Protein AF-B7Q7Z4-F1 (afdb_monomer)

Foldseek 3Di:
DPPQFPDWDWDAALVRDIDIDRPVCVVVRVVVSCVCVVCVVCPVPVPVVVVVVVVVVVVVVVVVVVVVVVLVVVQVPDPDDDPVSVDDPDDDPDPD

InterPro domains:
  IPR025066 Coiled-coil domain-containing protein 174-like [PTHR15885] (9-85)
  IPR057464 CCDC174, alpha/beta GRSR domain [PF25449] (9-36)

pLDDT: mean 79.86, std 15.35, range [42.56, 94.94]

Organism: Ixodes scapularis (NCBI:txid6945)

Sequence (96 aa):
MLYCSSVRIDYTDALGRSRRCMRKDLPILIKNDRELTGKAGIVETDKPERTAQFLSHERMREELRQKWEEQEAENAFKESIHYGDVRFQGLPVFAF

Radius of gyration: 26.27 Å; Cα contacts (8 Å, |Δi|>4): 43; chains: 1; bounding box: 45×38×78 Å

Nearest PDB structures (foldseek):
  4w9f-assembly3_H  TM=4.489E-01  e=2.041E+00  Homo sapiens
  4rh7-assembly1_A  TM=4.920E-01  e=4.253E+00  synthetic construct

Secondary structure (DSSP, 8-state):
----SS-EEEEE-TTS-EEEEETTTHHHHHHHHHHHHHHTT--TT--HHHHHHHHHHHHHHHHHHHHHHHHHHHHHH-SS--GGGSS-----S---

Mean predicted aligned error: 13.53 Å

Structure (mmCIF, N/CA/C/O backbone):
data_AF-B7Q7Z4-F1
#
_entry.id   AF-B7Q7Z4-F1
#
loop_
_atom_site.group_PDB
_atom_site.id
_atom_site.type_symbol
_atom_site.label_atom_id
_atom_site.label_alt_id
_atom_site.label_comp_id
_atom_site.label_asym_id
_atom_site.label_entity_id
_atom_site.label_seq_id
_atom_site.pdbx_PDB_ins_code
_atom_site.Cartn_x
_atom_site.Cartn_y
_atom_site.Cartn_z
_atom_site.occupancy
_atom_site.B_iso_or_equiv
_atom_site.auth_seq_id
_atom_site.auth_comp_id
_atom_site.auth_asym_id
_atom_site.auth_atom_id
_atom_site.pdbx_PDB_model_num
ATOM 1 N N . MET A 1 1 ? 5.419 -10.984 -52.596 1.00 42.56 1 MET A N 1
ATOM 2 C CA . MET A 1 1 ? 6.024 -11.646 -51.416 1.00 42.56 1 MET A CA 1
ATOM 3 C C . MET A 1 1 ? 5.081 -11.523 -50.218 1.00 42.56 1 MET A C 1
ATOM 5 O O . MET A 1 1 ? 5.266 -10.641 -49.394 1.00 42.56 1 MET A O 1
ATOM 9 N N . LEU A 1 2 ? 4.040 -12.355 -50.132 1.00 51.00 2 LEU A N 1
ATOM 10 C CA . LEU A 1 2 ? 3.032 -12.284 -49.060 1.00 51.00 2 LEU A CA 1
ATOM 11 C C . LEU A 1 2 ? 2.945 -13.614 -48.304 1.00 51.00 2 LEU A C 1
ATOM 13 O O . LEU A 1 2 ? 1.918 -14.265 -48.337 1.00 51.00 2 LEU A O 1
ATOM 17 N N . TYR A 1 3 ? 4.024 -14.053 -47.659 1.00 54.41 3 TYR A N 1
ATOM 18 C CA . TYR A 1 3 ? 3.988 -15.237 -46.787 1.00 54.41 3 TYR A CA 1
ATOM 19 C C . TYR A 1 3 ? 5.043 -15.111 -45.682 1.00 54.41 3 TYR A C 1
ATOM 21 O O . TYR A 1 3 ? 6.056 -15.796 -45.700 1.00 54.41 3 TYR A O 1
ATOM 29 N N . CYS A 1 4 ? 4.854 -14.192 -44.729 1.00 54.53 4 CYS A N 1
ATOM 30 C CA . CYS A 1 4 ? 5.576 -14.254 -43.445 1.00 54.53 4 CYS A CA 1
ATOM 31 C C . CYS A 1 4 ? 4.910 -13.412 -42.338 1.00 54.53 4 CYS A C 1
ATOM 33 O O . CYS A 1 4 ? 5.583 -12.767 -41.541 1.00 54.53 4 CYS A O 1
ATOM 35 N N . SER A 1 5 ? 3.576 -13.357 -42.293 1.00 59.06 5 SER A N 1
ATOM 36 C CA . SER A 1 5 ? 2.842 -12.556 -41.290 1.00 59.06 5 SER A CA 1
ATOM 37 C C . SER A 1 5 ? 2.315 -13.389 -40.113 1.00 59.06 5 SER A C 1
ATOM 39 O O . SER A 1 5 ? 1.879 -12.820 -39.113 1.00 59.06 5 SER A O 1
ATOM 41 N N . SER A 1 6 ? 2.377 -14.721 -40.221 1.00 73.81 6 SER A N 1
ATOM 42 C CA . SER A 1 6 ? 1.698 -15.672 -39.323 1.00 73.81 6 SER A CA 1
ATOM 43 C C . SER A 1 6 ? 2.651 -16.578 -38.537 1.00 73.81 6 SER A C 1
ATOM 45 O O . SER A 1 6 ? 2.201 -17.453 -37.802 1.00 73.81 6 SER A O 1
ATOM 47 N N . VAL A 1 7 ? 3.967 -16.416 -38.709 1.00 84.81 7 VAL A N 1
ATOM 48 C CA . VAL A 1 7 ? 4.961 -17.267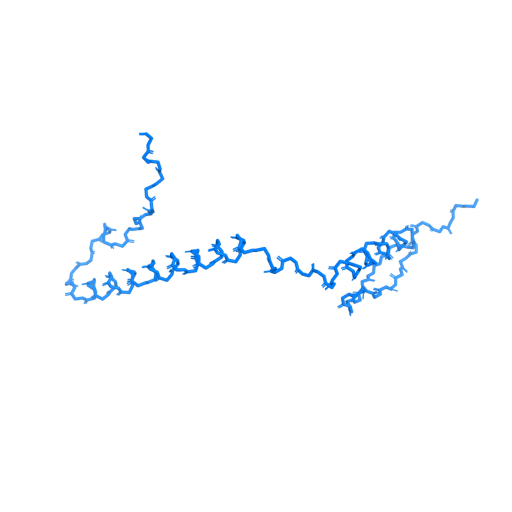 -38.041 1.00 84.81 7 VAL A CA 1
ATOM 49 C C . VAL A 1 7 ? 5.118 -16.815 -36.591 1.00 84.81 7 VAL A C 1
ATOM 51 O O . VAL A 1 7 ? 5.531 -15.680 -36.330 1.00 84.81 7 VAL A O 1
ATOM 54 N N . ARG A 1 8 ? 4.790 -17.714 -35.658 1.00 89.88 8 ARG A N 1
ATOM 55 C CA . ARG A 1 8 ? 5.031 -17.550 -34.220 1.00 89.88 8 ARG A CA 1
ATOM 56 C C . ARG A 1 8 ? 6.470 -17.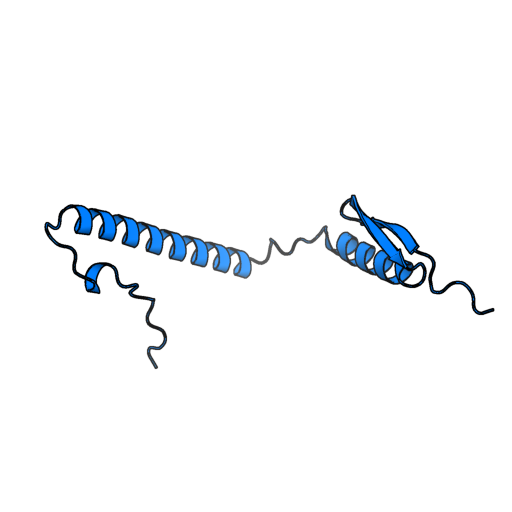943 -33.884 1.00 89.88 8 ARG A C 1
ATOM 58 O O . ARG A 1 8 ? 6.974 -18.930 -34.406 1.00 89.88 8 ARG A O 1
ATOM 65 N N . ILE A 1 9 ? 7.108 -17.156 -33.027 1.00 91.25 9 ILE A N 1
ATOM 66 C CA . ILE A 1 9 ? 8.489 -17.318 -32.572 1.00 91.25 9 ILE A CA 1
ATOM 67 C C . ILE A 1 9 ? 8.497 -17.309 -31.043 1.00 91.25 9 ILE A C 1
ATOM 69 O O . ILE A 1 9 ? 7.779 -16.520 -30.416 1.00 91.25 9 ILE A O 1
ATOM 73 N N . ASP A 1 10 ? 9.317 -18.179 -30.463 1.00 92.88 10 ASP A N 1
ATOM 74 C CA . ASP A 1 10 ? 9.641 -18.164 -29.040 1.00 92.88 10 ASP A CA 1
ATOM 75 C C . ASP A 1 10 ? 10.719 -17.109 -28.772 1.00 92.88 10 ASP A C 1
ATOM 77 O O . ASP A 1 10 ? 11.773 -17.092 -29.408 1.00 92.88 10 ASP A O 1
ATOM 81 N N . TYR A 1 11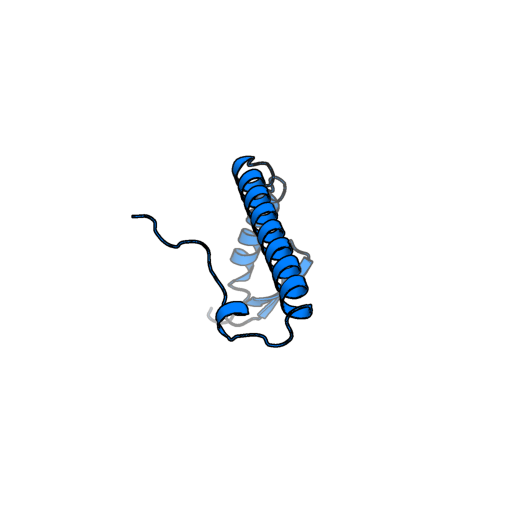 ? 10.432 -16.200 -27.847 1.00 91.56 11 TYR A N 1
ATOM 82 C CA . TYR A 1 11 ? 11.300 -15.088 -27.484 1.00 91.56 11 TYR A CA 1
ATOM 83 C C . TYR A 1 11 ? 11.386 -14.957 -25.962 1.00 91.56 11 TYR A C 1
ATOM 85 O O . TYR A 1 11 ? 10.372 -15.059 -25.270 1.00 91.56 11 TYR A O 1
ATOM 93 N N . THR A 1 12 ? 12.584 -14.695 -25.444 1.00 93.00 12 THR A N 1
ATOM 94 C CA . THR A 1 12 ? 12.826 -14.475 -24.013 1.00 93.00 12 THR A CA 1
ATOM 95 C C . THR A 1 12 ? 12.967 -12.983 -23.740 1.00 93.00 12 THR A C 1
ATOM 97 O O . THR A 1 12 ? 13.804 -12.323 -24.347 1.00 93.00 12 THR A O 1
ATOM 100 N N . ASP A 1 13 ? 12.143 -12.466 -22.829 1.00 88.75 13 ASP A N 1
ATOM 101 C CA . ASP A 1 13 ? 12.178 -11.076 -22.358 1.00 88.75 13 ASP A CA 1
ATOM 102 C C . ASP A 1 13 ? 13.493 -10.742 -21.627 1.00 88.75 13 ASP A C 1
ATOM 104 O O . ASP A 1 13 ? 14.130 -11.628 -21.056 1.00 88.75 13 ASP A O 1
ATOM 108 N N . ALA A 1 14 ? 13.826 -9.456 -21.514 1.00 86.00 14 ALA A N 1
ATOM 109 C CA . ALA A 1 14 ? 14.795 -8.925 -20.555 1.00 86.00 14 ALA A CA 1
ATOM 110 C C . ALA A 1 14 ? 14.531 -9.358 -19.097 1.00 86.00 14 ALA A C 1
ATOM 112 O O . ALA A 1 14 ? 15.467 -9.453 -18.308 1.00 86.00 14 ALA A O 1
ATOM 113 N N . LEU A 1 15 ? 13.279 -9.665 -18.732 1.00 85.44 15 LEU A N 1
ATOM 114 C CA . LEU A 1 15 ? 12.914 -10.227 -17.419 1.00 85.44 15 LEU A CA 1
ATOM 115 C C . LEU A 1 15 ? 13.123 -11.753 -17.302 1.00 85.44 15 LEU A C 1
ATOM 117 O O . LEU A 1 15 ? 12.694 -12.355 -16.317 1.00 85.44 15 LEU A O 1
ATOM 121 N N . GLY A 1 16 ? 13.698 -12.409 -18.316 1.00 86.62 16 GLY A N 1
ATOM 122 C CA . GLY A 1 16 ? 13.945 -13.858 -18.328 1.00 86.62 16 GLY A CA 1
ATOM 123 C C . GLY A 1 16 ? 12.700 -14.722 -18.566 1.00 86.62 16 GLY A C 1
ATOM 124 O O . GLY A 1 16 ? 12.745 -15.940 -18.407 1.00 86.62 16 GLY A O 1
ATOM 125 N N . ARG A 1 17 ? 11.568 -14.121 -18.951 1.00 89.38 17 ARG A N 1
ATOM 126 C CA . ARG A 1 17 ? 10.306 -14.832 -19.212 1.00 89.38 17 ARG A CA 1
ATOM 127 C C . ARG A 1 17 ? 10.221 -15.247 -20.677 1.00 89.38 17 ARG A C 1
ATOM 129 O O . ARG A 1 17 ? 10.376 -14.410 -21.563 1.00 89.38 17 ARG A O 1
ATOM 136 N N . SER A 1 18 ? 9.914 -16.515 -20.938 1.00 92.62 18 SER A N 1
ATOM 137 C CA . SER A 1 18 ? 9.662 -17.005 -22.300 1.00 92.62 18 SER A CA 1
ATOM 138 C C . SER A 1 18 ? 8.245 -16.635 -22.757 1.00 92.62 18 SER A C 1
ATOM 140 O O . SER A 1 18 ? 7.272 -16.935 -22.067 1.00 92.62 18 SER A O 1
ATOM 142 N N . ARG A 1 19 ? 8.110 -15.998 -23.925 1.00 88.69 19 ARG A N 1
ATOM 143 C CA . ARG A 1 19 ? 6.833 -15.613 -24.550 1.00 88.69 19 ARG A CA 1
ATOM 144 C C . ARG A 1 19 ? 6.775 -16.019 -26.025 1.00 88.69 19 ARG A C 1
ATOM 146 O O . ARG A 1 19 ? 7.772 -15.948 -26.735 1.00 88.69 19 ARG A O 1
ATOM 153 N N . ARG A 1 20 ? 5.577 -16.376 -26.508 1.00 93.12 20 ARG A N 1
ATOM 154 C CA . ARG A 1 20 ? 5.303 -16.631 -27.936 1.00 93.12 20 ARG A CA 1
ATOM 155 C C . ARG A 1 20 ? 4.739 -15.389 -28.610 1.00 93.12 20 ARG A C 1
ATOM 157 O O . ARG A 1 20 ? 3.622 -14.978 -28.301 1.00 93.12 20 ARG A O 1
ATOM 164 N N . CYS A 1 21 ? 5.471 -14.829 -29.566 1.00 89.75 21 CYS A N 1
ATOM 165 C CA . CYS A 1 21 ? 5.062 -13.639 -30.317 1.00 89.75 21 CYS A CA 1
ATOM 166 C C . CYS A 1 21 ? 5.068 -13.896 -31.827 1.00 89.75 21 CYS A C 1
ATOM 168 O O . CYS A 1 21 ? 5.652 -14.870 -32.299 1.00 89.75 21 CYS A O 1
ATOM 170 N N . MET A 1 22 ? 4.387 -13.052 -32.603 1.00 91.00 22 MET A N 1
ATOM 171 C CA . MET A 1 22 ? 4.513 -13.110 -34.059 1.00 91.00 22 MET A CA 1
ATOM 172 C C . MET A 1 22 ? 5.841 -12.491 -34.483 1.00 91.00 22 MET A C 1
ATOM 174 O O . MET A 1 22 ? 6.284 -11.495 -33.912 1.00 91.00 22 MET A O 1
ATOM 178 N N . ARG A 1 23 ? 6.438 -13.016 -35.555 1.00 89.00 23 ARG A N 1
ATOM 179 C CA . ARG A 1 23 ? 7.699 -12.499 -36.106 1.00 89.00 23 ARG A CA 1
ATOM 180 C C . ARG A 1 23 ? 7.677 -10.994 -36.399 1.00 89.00 23 ARG A C 1
ATOM 182 O O . ARG A 1 23 ? 8.691 -10.329 -36.229 1.00 89.00 23 ARG A O 1
ATOM 189 N N . LYS A 1 24 ? 6.526 -10.464 -36.820 1.00 91.06 24 LYS A N 1
ATOM 190 C CA . LYS A 1 24 ? 6.321 -9.031 -37.091 1.00 91.06 24 LYS A CA 1
ATOM 191 C C . LYS A 1 24 ? 6.354 -8.153 -35.831 1.00 91.06 24 LYS A C 1
ATOM 193 O O . LYS A 1 24 ? 6.763 -7.002 -35.915 1.00 91.06 24 LYS A O 1
ATOM 198 N N . ASP A 1 25 ? 5.970 -8.707 -34.682 1.00 90.38 25 ASP A N 1
ATOM 199 C CA . ASP A 1 25 ? 5.844 -7.975 -33.416 1.00 90.38 25 ASP A CA 1
ATOM 200 C C . ASP A 1 25 ? 7.135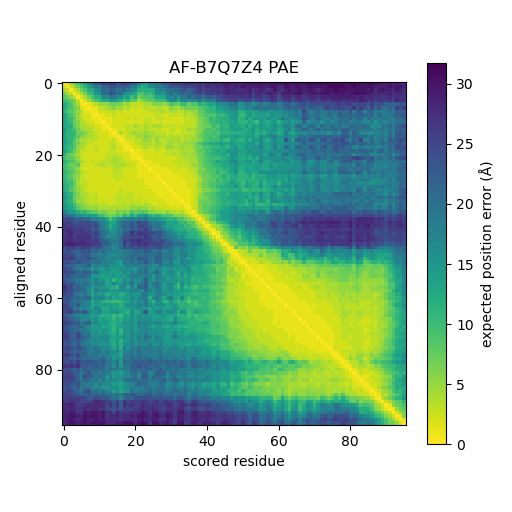 -8.071 -32.582 1.00 90.38 25 ASP A C 1
ATOM 202 O O . ASP A 1 25 ? 7.403 -7.224 -31.731 1.00 90.38 25 ASP A O 1
ATOM 206 N N . LEU A 1 26 ? 7.979 -9.068 -32.870 1.00 90.94 26 LEU A N 1
ATOM 207 C CA . LEU A 1 26 ? 9.287 -9.279 -32.248 1.00 90.94 26 LEU A CA 1
ATOM 208 C C . LEU A 1 26 ? 10.181 -8.018 -32.168 1.00 90.94 26 LEU A C 1
ATOM 210 O O . LEU A 1 26 ? 10.693 -7.747 -31.083 1.00 90.94 26 LEU A O 1
ATOM 214 N N . PRO A 1 27 ? 10.381 -7.211 -33.233 1.00 91.25 27 PRO A N 1
ATOM 215 C CA . PRO A 1 27 ? 11.229 -6.017 -33.144 1.00 91.25 27 PRO A CA 1
ATOM 216 C C . PRO A 1 27 ? 10.687 -4.956 -32.174 1.00 91.25 27 PRO A C 1
ATOM 218 O O . PRO A 1 27 ? 11.474 -4.274 -31.518 1.00 91.25 27 PRO A O 1
ATOM 221 N N . ILE A 1 28 ? 9.362 -4.835 -32.047 1.00 91.75 28 ILE A N 1
ATOM 222 C CA . ILE A 1 28 ? 8.723 -3.912 -31.098 1.00 91.75 28 ILE A CA 1
ATOM 223 C C . ILE A 1 28 ? 8.959 -4.405 -29.666 1.00 91.75 28 ILE A C 1
ATOM 225 O O . ILE A 1 28 ? 9.341 -3.621 -28.802 1.00 91.75 28 ILE A O 1
ATOM 229 N N . LEU A 1 29 ? 8.804 -5.712 -29.429 1.00 90.25 29 LEU A N 1
ATOM 230 C CA . LEU A 1 29 ? 9.053 -6.325 -28.121 1.00 90.25 29 LEU A CA 1
ATOM 231 C C . LEU A 1 29 ? 10.511 -6.156 -27.676 1.00 90.25 29 LEU A C 1
ATOM 233 O O . LEU A 1 29 ? 10.752 -5.757 -26.545 1.00 90.25 29 LEU A O 1
ATOM 237 N N . ILE A 1 30 ? 11.478 -6.359 -28.575 1.00 89.94 30 ILE A N 1
ATOM 238 C CA . ILE A 1 30 ? 12.904 -6.145 -28.274 1.00 89.94 30 ILE A CA 1
ATOM 239 C C . ILE A 1 30 ? 13.184 -4.675 -27.927 1.00 89.94 30 ILE A C 1
ATOM 241 O O . ILE A 1 30 ? 13.993 -4.389 -27.045 1.00 89.94 30 ILE A O 1
ATOM 245 N N . LYS A 1 31 ? 12.536 -3.725 -28.614 1.00 91.50 31 LYS A N 1
ATOM 246 C CA . LYS A 1 31 ? 12.685 -2.294 -28.315 1.00 91.50 31 LYS A CA 1
ATOM 247 C C . LYS A 1 31 ? 12.144 -1.959 -26.922 1.00 91.50 31 LYS A C 1
ATOM 249 O O . LYS A 1 31 ? 12.843 -1.304 -26.155 1.00 91.50 31 LYS A O 1
ATOM 254 N N . ASN A 1 32 ? 10.954 -2.454 -26.587 1.00 89.25 32 ASN A N 1
ATOM 255 C CA . ASN A 1 32 ? 10.350 -2.257 -25.269 1.00 89.25 32 ASN A CA 1
ATOM 256 C C . ASN A 1 32 ? 11.229 -2.846 -24.162 1.00 89.25 32 ASN A C 1
ATOM 258 O O . ASN A 1 32 ? 11.466 -2.188 -23.154 1.00 89.25 32 ASN A O 1
ATOM 262 N N . ASP A 1 33 ? 11.773 -4.043 -24.377 1.00 89.38 33 ASP A N 1
ATOM 263 C CA . ASP A 1 33 ? 12.668 -4.697 -23.421 1.00 89.38 33 ASP A CA 1
ATOM 264 C C . ASP A 1 33 ? 13.947 -3.886 -23.201 1.00 89.38 33 ASP A C 1
ATOM 266 O O . ASP A 1 33 ? 14.378 -3.708 -22.065 1.00 89.38 33 ASP A O 1
ATOM 270 N N . ARG A 1 34 ? 14.520 -3.299 -24.260 1.00 86.75 34 ARG A N 1
ATOM 271 C CA . ARG A 1 34 ? 15.663 -2.378 -24.132 1.00 86.75 34 ARG A CA 1
ATOM 272 C C . ARG A 1 34 ? 15.316 -1.111 -23.358 1.00 86.75 34 ARG A C 1
ATOM 274 O O . ARG A 1 34 ? 16.153 -0.634 -22.602 1.00 86.75 34 ARG A O 1
ATOM 281 N N . GLU A 1 35 ? 14.119 -0.557 -23.532 1.00 85.69 35 GLU A N 1
ATOM 282 C CA . GLU A 1 35 ? 13.667 0.617 -22.772 1.00 85.69 35 GLU A CA 1
ATOM 283 C C . GLU A 1 35 ? 13.412 0.283 -21.295 1.00 85.69 35 GLU A C 1
ATOM 285 O O . GLU A 1 35 ? 13.729 1.091 -20.421 1.00 85.69 35 GLU A O 1
ATOM 290 N N . LEU A 1 36 ? 12.898 -0.918 -21.016 1.00 80.75 36 LEU A N 1
ATOM 291 C CA . LEU A 1 36 ? 12.739 -1.466 -19.669 1.00 80.75 36 LEU A CA 1
ATOM 292 C C . LEU A 1 36 ? 14.102 -1.634 -18.986 1.00 80.75 36 LEU A C 1
ATOM 294 O O . LEU A 1 36 ? 14.286 -1.134 -17.881 1.00 80.75 36 LEU A O 1
ATOM 298 N N . THR A 1 37 ? 15.078 -2.271 -19.644 1.00 74.31 37 THR A N 1
ATOM 299 C CA . THR A 1 37 ? 16.425 -2.479 -19.079 1.00 74.31 37 THR A CA 1
ATOM 300 C C . THR A 1 37 ? 17.247 -1.191 -19.018 1.00 74.31 37 THR A C 1
ATOM 302 O O . THR A 1 37 ? 17.960 -0.968 -18.046 1.00 74.31 37 THR A O 1
ATOM 305 N N . GLY A 1 38 ? 17.125 -0.303 -20.009 1.00 64.69 38 GLY A N 1
ATOM 306 C CA . GLY A 1 38 ? 17.828 0.986 -20.044 1.00 64.69 38 GLY A CA 1
ATOM 307 C C . GLY A 1 38 ? 17.385 1.954 -18.943 1.00 64.69 38 GLY A C 1
ATOM 308 O O . GLY A 1 38 ? 18.148 2.834 -18.559 1.00 64.69 38 GLY A O 1
ATO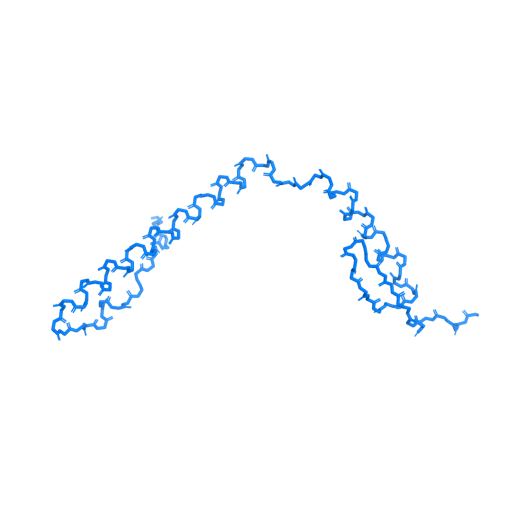M 309 N N . LYS A 1 39 ? 16.177 1.759 -18.398 1.00 58.09 39 LYS A N 1
ATOM 310 C CA . LYS A 1 39 ? 15.664 2.460 -17.210 1.00 58.09 39 LYS A CA 1
ATOM 311 C C . LYS A 1 39 ? 15.776 1.629 -15.925 1.00 58.09 39 LYS A C 1
ATOM 313 O O . LYS A 1 39 ? 15.562 2.170 -14.849 1.00 58.09 39 LYS A O 1
ATOM 318 N N . ALA A 1 40 ? 16.146 0.348 -16.003 1.00 52.69 40 ALA A N 1
ATOM 319 C CA . ALA A 1 40 ? 16.195 -0.557 -14.848 1.00 52.69 40 ALA A CA 1
ATOM 320 C C . ALA A 1 40 ? 17.301 -0.222 -13.830 1.00 52.69 40 ALA A C 1
ATOM 322 O O . ALA A 1 40 ? 17.265 -0.732 -12.715 1.00 52.69 40 ALA A O 1
ATOM 323 N N . GLY A 1 41 ? 18.259 0.642 -14.183 1.00 49.56 41 GLY A N 1
ATOM 324 C CA . GLY A 1 41 ? 19.239 1.189 -13.236 1.00 49.56 41 GLY A CA 1
ATOM 325 C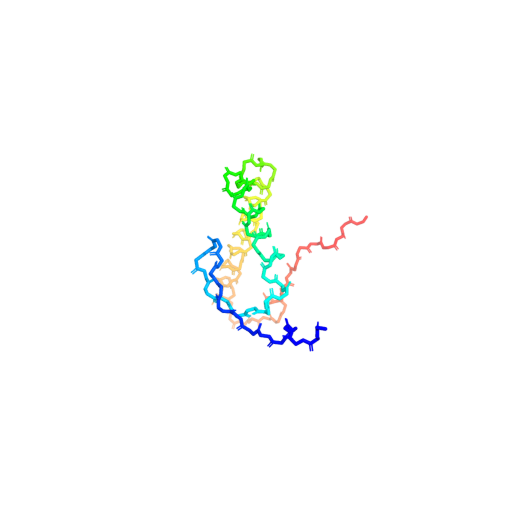 C . GLY A 1 41 ? 18.729 2.382 -12.421 1.00 49.56 41 GLY A C 1
ATOM 326 O O . GLY A 1 41 ? 19.373 2.768 -11.453 1.00 49.56 41 GLY A O 1
ATOM 327 N N . ILE A 1 42 ? 17.582 2.956 -12.795 1.00 50.72 42 ILE A N 1
ATOM 328 C CA . ILE A 1 42 ? 16.920 4.039 -12.067 1.00 50.72 42 ILE A CA 1
ATOM 329 C C . ILE A 1 42 ? 15.530 3.522 -11.724 1.00 50.72 42 ILE A C 1
ATOM 331 O O . ILE A 1 42 ? 14.519 3.896 -12.322 1.00 50.72 42 ILE A O 1
ATOM 335 N N . VAL A 1 43 ? 15.465 2.595 -10.769 1.00 54.44 43 VAL A N 1
ATOM 336 C CA . VAL A 1 43 ? 14.207 2.455 -10.049 1.00 54.44 43 VAL A CA 1
ATOM 337 C C . VAL A 1 43 ? 13.978 3.831 -9.433 1.00 54.44 43 VAL A C 1
ATOM 339 O O . VAL A 1 43 ? 14.800 4.311 -8.663 1.00 54.44 43 VAL A O 1
ATOM 342 N N . GLU A 1 44 ? 12.892 4.509 -9.795 1.00 56.12 44 GLU A N 1
ATOM 343 C CA . GLU A 1 44 ? 12.465 5.727 -9.102 1.00 56.12 44 GLU A CA 1
ATOM 344 C C . GLU A 1 44 ? 11.925 5.373 -7.698 1.00 56.12 44 GLU A C 1
ATOM 346 O O . GLU A 1 44 ? 10.802 5.713 -7.326 1.00 56.12 44 GLU A O 1
ATOM 351 N N . THR A 1 45 ? 12.704 4.599 -6.942 1.00 53.03 45 THR A N 1
ATOM 352 C CA . THR A 1 45 ? 12.605 4.378 -5.498 1.00 53.03 45 THR A CA 1
ATOM 353 C C . THR A 1 45 ? 13.049 5.610 -4.726 1.00 53.03 45 THR A C 1
ATOM 355 O O . THR A 1 45 ? 12.660 5.776 -3.576 1.00 53.03 45 THR A O 1
ATOM 358 N N . ASP A 1 46 ? 13.794 6.505 -5.372 1.00 54.97 46 ASP A N 1
ATOM 359 C CA . ASP A 1 46 ? 14.485 7.600 -4.695 1.00 54.97 46 ASP A CA 1
ATOM 360 C C . ASP A 1 46 ? 13.670 8.899 -4.684 1.00 54.97 46 ASP A C 1
ATOM 362 O O . ASP A 1 46 ? 14.161 9.931 -4.235 1.00 54.97 46 ASP A O 1
ATOM 366 N N . LYS A 1 47 ? 12.413 8.880 -5.158 1.00 60.38 47 LYS A N 1
ATOM 367 C CA . LYS A 1 47 ? 11.502 10.021 -4.997 1.00 60.38 47 LYS A CA 1
ATOM 368 C C . LYS A 1 47 ? 10.989 10.048 -3.553 1.00 60.38 47 LYS A C 1
ATOM 370 O O . LYS A 1 47 ? 10.108 9.244 -3.228 1.00 60.38 47 LYS A O 1
ATOM 375 N N . PRO A 1 48 ? 11.471 10.976 -2.702 1.00 64.25 48 PRO A N 1
ATOM 376 C CA . PRO A 1 48 ? 11.137 11.002 -1.277 1.00 64.25 48 PRO A CA 1
ATOM 377 C C . PRO A 1 48 ? 9.634 11.188 -1.032 1.00 64.25 48 PRO A C 1
ATOM 379 O O . PRO A 1 48 ? 9.098 10.723 -0.035 1.00 64.25 48 PRO A O 1
ATOM 382 N N . GLU A 1 49 ? 8.926 11.826 -1.964 1.00 70.25 49 GLU A N 1
ATOM 383 C CA . GLU A 1 49 ? 7.475 12.013 -1.896 1.00 70.25 49 GLU A CA 1
ATOM 384 C C . GLU A 1 49 ? 6.711 10.691 -2.015 1.00 70.25 49 GLU A C 1
ATOM 386 O O . GLU A 1 49 ? 5.761 10.452 -1.273 1.00 70.25 49 GLU A O 1
ATOM 391 N N . ARG A 1 50 ? 7.140 9.799 -2.917 1.00 64.62 50 ARG A N 1
ATOM 392 C CA . ARG A 1 50 ? 6.471 8.512 -3.149 1.00 64.62 50 ARG A CA 1
ATOM 393 C C . ARG A 1 50 ? 6.700 7.559 -1.981 1.00 64.62 50 ARG A C 1
ATOM 395 O O . ARG A 1 50 ? 5.783 6.841 -1.587 1.00 64.62 50 ARG A O 1
ATOM 402 N N . THR A 1 51 ? 7.900 7.574 -1.406 1.00 75.81 51 THR A N 1
ATOM 403 C CA . THR A 1 51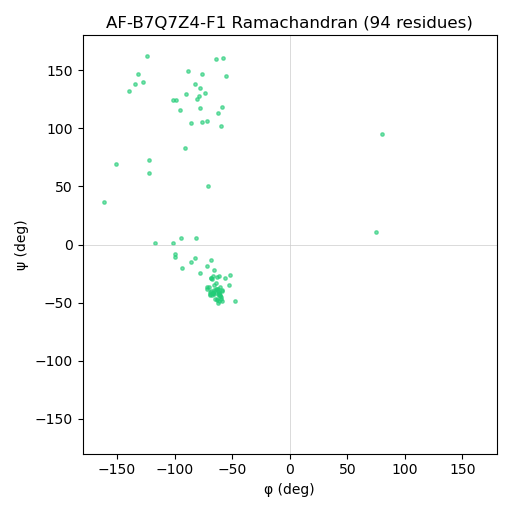 ? 8.207 6.821 -0.187 1.00 75.81 51 THR A CA 1
ATOM 404 C C . THR A 1 51 ? 7.482 7.405 1.022 1.00 75.81 51 THR A C 1
ATOM 406 O O . THR A 1 51 ? 6.879 6.645 1.770 1.00 75.81 51 THR A O 1
ATOM 409 N N . ALA A 1 52 ? 7.422 8.730 1.184 1.00 81.12 52 ALA A N 1
ATOM 410 C CA . ALA A 1 52 ? 6.647 9.367 2.252 1.00 81.12 52 ALA A CA 1
ATOM 411 C C . ALA A 1 52 ? 5.141 9.065 2.152 1.00 81.12 52 ALA A C 1
ATOM 413 O O . ALA A 1 52 ? 4.512 8.767 3.167 1.00 81.12 52 ALA A O 1
ATOM 414 N N . GLN A 1 53 ? 4.574 9.084 0.942 1.00 80.69 53 GLN A N 1
ATOM 415 C CA . GLN A 1 53 ? 3.178 8.716 0.689 1.00 80.69 53 GLN A CA 1
ATOM 416 C C . GLN A 1 53 ? 2.914 7.231 0.969 1.00 80.69 53 GLN A C 1
ATOM 418 O O . GLN A 1 53 ? 1.878 6.873 1.524 1.00 80.69 53 GLN A O 1
ATOM 423 N N . PHE A 1 54 ? 3.851 6.352 0.613 1.00 82.06 54 PHE A N 1
ATOM 424 C CA . PHE A 1 54 ? 3.759 4.937 0.960 1.00 82.06 54 PHE A CA 1
ATOM 425 C C . PHE A 1 54 ? 3.789 4.736 2.483 1.00 82.06 54 PHE A C 1
ATOM 427 O O . PHE A 1 54 ? 2.928 4.056 3.030 1.00 82.06 54 PHE A O 1
ATOM 434 N N . LEU A 1 55 ? 4.718 5.392 3.184 1.00 87.12 55 LEU A N 1
ATOM 435 C CA . LEU A 1 55 ? 4.845 5.310 4.642 1.00 87.12 55 LEU A CA 1
ATOM 436 C C . LEU A 1 55 ? 3.642 5.909 5.385 1.00 87.12 55 LEU A C 1
ATOM 438 O O . LEU A 1 55 ? 3.274 5.413 6.449 1.00 87.12 55 LEU A O 1
ATOM 442 N N . SER A 1 56 ? 3.025 6.978 4.871 1.00 87.38 56 SER A N 1
ATOM 443 C CA . SER A 1 56 ? 1.791 7.517 5.456 1.00 87.38 56 SER A CA 1
ATOM 444 C C . SER A 1 56 ? 0.615 6.562 5.261 1.00 87.38 56 SER A C 1
ATOM 446 O O . SER A 1 56 ? -0.158 6.350 6.193 1.00 87.38 56 SER A O 1
ATOM 448 N N . HIS A 1 57 ? 0.517 5.932 4.090 1.00 88.06 57 HIS A N 1
ATOM 449 C CA . HIS A 1 57 ? -0.516 4.944 3.807 1.00 88.06 57 HIS A CA 1
ATOM 450 C C . HIS A 1 57 ? -0.361 3.678 4.661 1.00 88.06 57 HIS A C 1
ATOM 452 O O . HIS A 1 57 ? -1.350 3.185 5.198 1.00 88.06 57 HIS A O 1
ATOM 458 N N . GLU A 1 58 ? 0.863 3.179 4.848 1.00 89.94 58 GLU A N 1
ATOM 459 C CA . GLU A 1 58 ? 1.127 2.035 5.730 1.00 89.94 58 GLU A CA 1
ATOM 460 C C . GLU A 1 58 ? 0.764 2.348 7.189 1.00 89.94 58 GLU A C 1
ATOM 462 O O . GLU A 1 58 ? 0.082 1.547 7.824 1.00 89.94 58 GLU A O 1
ATOM 467 N N . ARG A 1 59 ? 1.102 3.545 7.695 1.00 91.50 59 ARG A N 1
ATOM 468 C CA . ARG A 1 59 ? 0.666 3.985 9.034 1.00 91.50 59 ARG A CA 1
ATOM 469 C C . ARG A 1 59 ? -0.855 4.029 9.170 1.00 91.50 59 ARG A C 1
ATOM 471 O O . ARG A 1 59 ? -1.389 3.472 10.119 1.00 91.50 59 ARG A O 1
ATOM 478 N N . MET A 1 60 ? -1.554 4.616 8.200 1.00 89.81 60 MET A N 1
ATOM 479 C CA . MET A 1 60 ? -3.021 4.675 8.199 1.00 89.81 60 MET A CA 1
ATOM 480 C C . MET A 1 60 ? -3.657 3.274 8.218 1.00 89.81 60 MET A C 1
ATOM 482 O O . MET A 1 60 ? -4.656 3.049 8.901 1.00 89.81 60 MET A O 1
ATOM 486 N N . ARG A 1 61 ? -3.094 2.319 7.467 1.00 89.88 61 ARG A N 1
ATOM 487 C CA . ARG A 1 61 ? -3.574 0.927 7.461 1.00 89.88 61 ARG A CA 1
ATOM 488 C C . ARG A 1 61 ? -3.378 0.258 8.814 1.00 89.88 61 ARG A C 1
ATOM 490 O O . ARG A 1 61 ? -4.261 -0.479 9.243 1.00 89.88 61 ARG A O 1
ATOM 497 N N . GLU A 1 62 ? -2.253 0.522 9.466 1.00 92.06 62 GLU A N 1
ATOM 498 C CA . GLU A 1 62 ? -1.957 -0.043 10.778 1.00 92.06 62 GLU A CA 1
ATOM 499 C C . GLU A 1 62 ? -2.855 0.542 11.873 1.00 92.06 62 GLU A C 1
ATOM 501 O O . GLU A 1 62 ? -3.415 -0.205 12.667 1.00 92.06 62 GLU A O 1
ATOM 506 N N . GLU A 1 63 ? -3.115 1.850 11.847 1.00 93.19 63 GLU A N 1
ATOM 507 C CA . GLU A 1 63 ? -4.090 2.482 12.747 1.00 93.19 63 GLU A CA 1
ATOM 508 C C . GLU A 1 63 ? -5.4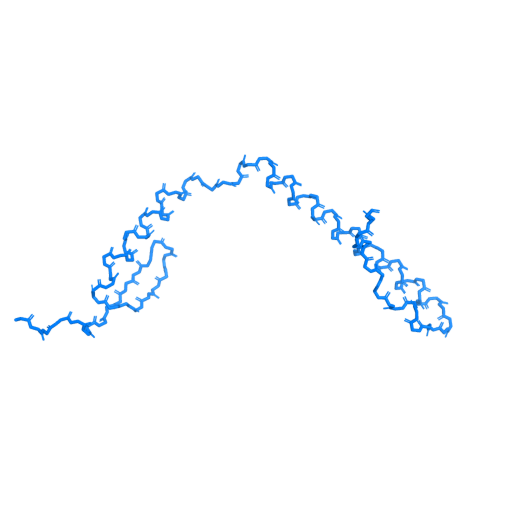95 1.888 12.583 1.00 93.19 63 GLU A C 1
ATOM 510 O O . GLU A 1 63 ? -6.219 1.695 13.560 1.00 93.19 63 GLU A O 1
ATOM 515 N N . LEU A 1 64 ? -5.903 1.590 11.345 1.00 91.62 64 LEU A N 1
ATOM 516 C CA . LEU A 1 64 ? -7.189 0.948 11.094 1.00 91.62 64 LEU A CA 1
ATOM 517 C C . LEU A 1 64 ? -7.219 -0.479 11.652 1.00 91.62 64 LEU A C 1
ATOM 519 O O . LEU A 1 64 ? -8.222 -0.860 12.248 1.00 91.62 64 LEU A O 1
ATOM 523 N N . ARG A 1 65 ? -6.131 -1.244 11.493 1.00 93.19 65 ARG A N 1
ATOM 524 C CA . ARG A 1 65 ? -5.999 -2.592 12.066 1.00 93.19 65 ARG A CA 1
ATOM 525 C C . ARG A 1 65 ? -6.141 -2.551 13.585 1.00 93.19 65 ARG A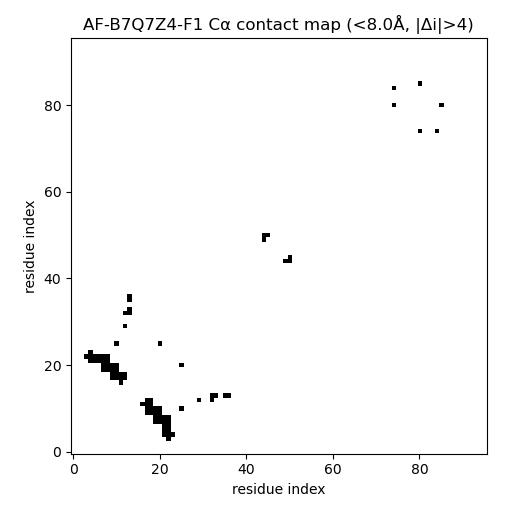 C 1
ATOM 527 O O . ARG A 1 65 ? -6.952 -3.288 14.129 1.00 93.19 65 ARG A O 1
ATOM 534 N N . GLN A 1 66 ? -5.426 -1.640 14.240 1.00 94.94 66 GLN A N 1
ATOM 535 C CA . GLN A 1 66 ? -5.459 -1.502 15.691 1.00 94.94 66 GLN A CA 1
ATOM 536 C C . GLN A 1 66 ? -6.868 -1.170 16.203 1.00 94.94 66 GLN A C 1
ATOM 538 O O . GLN A 1 66 ? -7.356 -1.807 17.130 1.00 94.94 66 GLN A O 1
ATOM 543 N N . LYS A 1 67 ? -7.577 -0.246 15.540 1.00 92.31 67 LYS A N 1
ATOM 544 C CA . LYS A 1 67 ? -8.978 0.072 15.878 1.00 92.31 67 LYS A CA 1
ATOM 545 C C . LYS A 1 67 ? -9.913 -1.125 15.726 1.00 92.31 67 LYS A C 1
ATOM 547 O O . LYS A 1 67 ? -10.859 -1.259 16.493 1.00 92.31 67 LYS A O 1
ATOM 552 N N . TRP A 1 68 ? -9.681 -1.964 14.719 1.00 91.50 68 TRP A N 1
ATOM 553 C CA . TRP A 1 68 ? -10.464 -3.183 14.524 1.00 91.50 68 TRP A CA 1
ATOM 554 C C . TRP A 1 68 ? -10.205 -4.201 15.632 1.00 91.50 68 TRP A C 1
ATOM 556 O O . TRP A 1 68 ? -11.162 -4.758 16.157 1.00 91.50 68 TRP A O 1
ATOM 566 N N . GLU A 1 69 ? -8.945 -4.396 16.022 1.00 93.75 69 GLU A N 1
ATOM 567 C CA . GLU A 1 69 ? -8.576 -5.284 17.131 1.00 93.75 69 GLU A CA 1
ATOM 568 C C . GLU A 1 69 ? -9.189 -4.812 18.460 1.00 93.75 69 GLU A C 1
ATOM 570 O O . GLU A 1 69 ? -9.733 -5.619 19.212 1.00 93.75 69 GLU A O 1
ATOM 575 N N . GLU A 1 70 ? -9.178 -3.503 18.726 1.00 93.00 70 GLU A N 1
ATOM 576 C CA . GLU A 1 70 ? -9.828 -2.908 19.901 1.00 93.00 70 GLU A CA 1
ATOM 577 C C . GLU A 1 70 ? -11.350 -3.116 19.885 1.00 93.00 70 GLU A C 1
ATOM 579 O O . GLU A 1 70 ? -11.918 -3.585 20.871 1.00 93.00 70 GLU A O 1
ATOM 584 N N . GLN A 1 71 ? -12.018 -2.836 18.760 1.00 89.88 71 GLN A N 1
ATOM 585 C CA . GLN A 1 71 ? -13.466 -3.041 18.620 1.00 89.88 71 GLN A CA 1
ATOM 586 C C . GLN A 1 71 ? -13.861 -4.515 18.744 1.00 89.88 71 GLN A C 1
ATOM 588 O O . GLN A 1 71 ? -14.902 -4.830 19.322 1.00 89.88 71 GLN A O 1
ATOM 593 N N . GLU A 1 72 ? -13.051 -5.425 18.205 1.00 90.12 72 GLU A N 1
ATOM 594 C CA . GLU A 1 72 ? -13.270 -6.863 18.328 1.00 90.12 72 GLU A CA 1
ATOM 595 C C . GLU A 1 72 ? -13.122 -7.316 19.783 1.00 90.12 72 GLU A C 1
ATOM 597 O O . GLU A 1 72 ? -13.983 -8.044 20.281 1.00 90.12 72 GLU A O 1
ATOM 602 N N . ALA A 1 73 ? -12.106 -6.818 20.496 1.00 93.00 73 ALA A N 1
ATOM 603 C CA . ALA A 1 73 ? -11.936 -7.078 21.920 1.00 93.00 73 ALA A CA 1
ATOM 604 C C . ALA A 1 73 ? -13.124 -6.547 22.738 1.00 93.00 73 ALA A C 1
ATOM 606 O O . ALA A 1 73 ? -13.697 -7.290 23.530 1.00 93.00 73 ALA A O 1
ATOM 607 N N . GLU A 1 74 ? -13.553 -5.302 22.519 1.00 90.88 74 GLU A N 1
ATOM 608 C CA . GLU A 1 74 ? -14.722 -4.721 23.193 1.00 90.88 74 GLU A CA 1
ATOM 609 C C . GLU A 1 74 ? -16.003 -5.516 22.921 1.00 90.88 74 GLU A C 1
ATOM 611 O O . GLU A 1 74 ? -16.766 -5.806 23.844 1.00 90.88 74 GLU A O 1
ATOM 616 N N . ASN A 1 75 ? -16.238 -5.899 21.664 1.00 88.81 75 ASN A N 1
ATOM 617 C CA . ASN A 1 75 ? -17.404 -6.686 21.280 1.00 88.81 75 ASN A CA 1
ATOM 618 C C . ASN A 1 75 ? -17.360 -8.109 21.853 1.00 88.81 75 ASN A C 1
ATOM 620 O O . ASN A 1 75 ? -18.418 -8.651 22.161 1.00 88.81 75 ASN A O 1
ATOM 624 N N . ALA A 1 76 ? -16.174 -8.689 22.063 1.00 89.56 76 ALA A N 1
ATOM 625 C CA . ALA A 1 76 ? -16.023 -9.986 22.720 1.00 89.56 76 ALA A CA 1
ATOM 626 C C . ALA A 1 76 ? -16.439 -9.960 24.203 1.00 89.56 76 ALA A C 1
ATOM 628 O O . ALA A 1 76 ? -16.863 -10.986 24.734 1.00 89.56 76 ALA A O 1
ATOM 629 N N . PHE A 1 77 ? -16.351 -8.802 24.869 1.00 90.44 77 PHE A N 1
ATOM 630 C CA . PHE A 1 77 ? -16.830 -8.630 26.247 1.00 90.44 77 PHE A CA 1
ATOM 631 C C . PHE A 1 77 ? -18.324 -8.290 26.342 1.00 90.44 77 PHE A C 1
ATOM 633 O O . PHE A 1 77 ? -18.901 -8.386 27.428 1.00 90.44 77 PHE A O 1
ATOM 640 N N . LYS A 1 78 ? -18.971 -7.886 25.242 1.00 89.81 78 LYS A N 1
ATOM 641 C CA . LYS A 1 78 ? -20.411 -7.598 25.226 1.00 89.81 78 LYS A CA 1
ATOM 642 C C . LYS A 1 78 ? -21.210 -8.901 25.183 1.00 89.81 78 LYS A C 1
ATOM 644 O O . LYS A 1 78 ? -20.955 -9.779 24.371 1.00 89.81 78 LYS A O 1
ATOM 649 N N . GLU A 1 79 ? -22.249 -8.988 26.010 1.00 86.81 79 GLU A N 1
ATOM 650 C CA . GLU A 1 79 ? -23.174 -10.133 26.023 1.00 86.81 79 GLU A CA 1
ATOM 651 C C . GLU A 1 79 ? -24.037 -10.209 24.747 1.00 86.81 79 GLU A C 1
ATOM 653 O O . GLU A 1 79 ? -24.429 -11.290 24.313 1.00 86.81 79 GLU A O 1
ATOM 658 N N . SER A 1 80 ? -24.311 -9.064 24.111 1.00 89.56 80 SER A N 1
ATOM 659 C CA . SER A 1 80 ? -25.025 -8.998 22.833 1.00 89.56 80 SER A CA 1
ATOM 660 C C . SER A 1 80 ? -24.411 -7.943 21.914 1.00 89.56 80 SER A C 1
ATOM 662 O O . SER A 1 80 ? -24.155 -6.814 22.332 1.00 89.56 80 SER A O 1
ATOM 664 N N . ILE A 1 81 ? -24.166 -8.325 20.660 1.00 87.88 81 ILE A N 1
ATOM 665 C CA . ILE A 1 81 ? -23.571 -7.464 19.633 1.00 87.88 81 ILE A CA 1
ATOM 666 C C . ILE A 1 81 ? -24.699 -6.907 18.763 1.00 87.88 81 ILE A C 1
ATOM 668 O O . ILE A 1 81 ? -25.479 -7.670 18.185 1.00 87.88 81 ILE A O 1
ATOM 672 N N . HIS A 1 82 ? -24.792 -5.581 18.649 1.00 89.94 82 HIS A N 1
ATOM 673 C CA . HIS A 1 82 ? -25.753 -4.937 17.758 1.00 89.94 82 HIS A CA 1
ATOM 674 C C . HIS A 1 82 ? -25.142 -4.756 16.360 1.00 89.94 82 HIS A C 1
ATOM 676 O O . HIS A 1 82 ? -23.946 -4.525 16.212 1.00 89.94 82 HIS A O 1
ATOM 682 N N . TYR A 1 83 ? -25.960 -4.786 15.302 1.00 86.75 83 TYR A N 1
ATOM 683 C CA . TYR A 1 83 ? -25.476 -4.595 13.923 1.00 86.75 83 TYR A CA 1
ATOM 684 C C . TYR A 1 83 ? -24.713 -3.268 13.723 1.00 86.75 83 TYR A C 1
ATOM 686 O O . TYR A 1 83 ? -23.810 -3.169 12.896 1.00 86.75 83 TYR A O 1
ATOM 694 N N . GLY A 1 84 ? -25.052 -2.245 14.509 1.00 86.88 84 GLY A N 1
ATOM 695 C CA . GLY A 1 84 ? -24.334 -0.969 14.530 1.00 86.88 84 GLY A CA 1
ATOM 696 C C . GLY A 1 84 ? -22.875 -1.075 14.991 1.00 86.88 84 GLY A C 1
ATOM 697 O O . GLY A 1 84 ? -22.062 -0.284 14.523 1.00 86.88 84 GLY A O 1
ATOM 698 N N . ASP A 1 85 ? -22.543 -2.059 15.831 1.00 84.62 85 ASP A N 1
ATOM 699 C CA . ASP A 1 85 ? -21.201 -2.248 16.400 1.00 84.62 85 ASP A CA 1
ATOM 700 C C . ASP A 1 85 ? -20.218 -2.881 15.405 1.00 84.62 85 ASP A C 1
ATOM 702 O O . ASP A 1 85 ? -19.013 -2.696 15.523 1.00 84.62 85 ASP A O 1
ATOM 706 N N . VAL A 1 86 ? -20.727 -3.615 14.412 1.00 85.69 86 VAL A N 1
ATOM 707 C CA . VAL A 1 86 ? -19.929 -4.277 13.359 1.00 85.69 86 VAL A CA 1
ATOM 708 C C . VAL A 1 86 ? -19.942 -3.509 12.036 1.00 85.69 86 VAL A C 1
ATOM 710 O O . VAL A 1 86 ? -19.369 -3.944 11.035 1.00 85.69 86 VAL A O 1
ATOM 713 N N . ARG A 1 87 ? -20.629 -2.364 11.989 1.00 87.75 87 ARG A N 1
ATOM 714 C CA . ARG A 1 87 ? -20.727 -1.553 10.778 1.00 87.75 87 ARG A CA 1
ATOM 715 C C . ARG A 1 87 ? -19.406 -0.834 10.532 1.00 87.75 87 ARG A C 1
ATOM 717 O O . ARG A 1 87 ? -18.921 -0.106 11.392 1.00 87.75 87 ARG A O 1
ATOM 724 N N . PHE A 1 88 ? -18.892 -0.933 9.309 1.00 82.56 88 PHE A N 1
ATOM 725 C CA . PHE A 1 88 ? -17.731 -0.151 8.900 1.00 82.56 88 PHE A CA 1
ATOM 726 C C . PHE A 1 88 ? -18.031 1.353 8.959 1.00 82.56 88 PHE A C 1
ATOM 728 O O . PHE A 1 88 ? -18.836 1.879 8.184 1.00 82.56 88 PHE A O 1
ATOM 735 N N . GLN A 1 89 ? -17.360 2.042 9.877 1.00 73.12 89 GLN A N 1
ATOM 736 C CA . GLN A 1 89 ? -17.336 3.497 9.956 1.00 73.12 89 GLN A CA 1
ATOM 737 C C . GLN A 1 89 ? -16.142 3.975 9.122 1.00 73.12 89 GLN A C 1
ATOM 739 O O . GLN A 1 89 ? -15.033 4.129 9.626 1.00 73.12 89 GLN A O 1
ATOM 744 N N . GLY A 1 90 ? -16.336 4.096 7.806 1.00 72.00 90 GLY A N 1
ATOM 745 C CA . GLY A 1 90 ? -15.295 4.606 6.913 1.00 72.00 90 GLY A CA 1
ATOM 746 C C . GLY A 1 90 ? -14.831 6.014 7.302 1.00 72.00 90 GLY A C 1
ATOM 747 O O . GLY A 1 90 ? -15.540 6.741 7.998 1.00 72.00 90 GLY A O 1
ATOM 748 N N . LEU A 1 91 ? -13.640 6.409 6.836 1.00 61.09 91 LEU A N 1
ATOM 749 C CA . LEU A 1 91 ? -13.153 7.785 6.990 1.00 61.09 91 LEU A CA 1
ATOM 750 C C . LEU A 1 91 ? -14.178 8.772 6.405 1.00 61.09 91 LEU A C 1
ATOM 752 O O . LEU A 1 91 ? -14.800 8.443 5.389 1.00 61.09 91 LEU A O 1
ATOM 756 N N . PRO A 1 92 ? -14.349 9.970 6.998 1.00 52.59 92 PRO A N 1
ATOM 757 C CA . PRO A 1 92 ? -15.259 10.977 6.473 1.00 52.59 92 PRO A CA 1
ATOM 758 C C . PRO A 1 92 ? -14.832 11.354 5.053 1.00 52.59 92 PRO A C 1
ATOM 760 O O . PRO A 1 92 ? -13.875 12.092 4.827 1.00 52.59 92 PRO A O 1
ATOM 763 N N . VAL A 1 93 ? -15.552 10.813 4.078 1.00 54.03 93 VAL A N 1
ATOM 764 C CA . VAL A 1 93 ? -15.550 11.294 2.704 1.00 54.03 93 VAL A CA 1
ATOM 765 C C . VAL A 1 93 ? -16.308 12.617 2.754 1.00 54.03 93 VAL A C 1
ATOM 767 O O . VAL A 1 93 ? -17.522 12.614 2.916 1.00 54.03 93 VAL A O 1
ATOM 770 N N . PHE A 1 94 ? -15.575 13.726 2.642 1.00 46.00 94 PHE A N 1
ATOM 771 C CA . PHE A 1 94 ? -16.072 15.105 2.545 1.00 46.00 94 PHE A CA 1
ATOM 772 C C . PHE A 1 94 ? -16.490 15.781 3.864 1.00 46.00 94 PHE A C 1
ATOM 774 O O . PHE A 1 94 ? -17.643 15.741 4.280 1.00 46.00 94 PHE A O 1
ATOM 781 N N . ALA A 1 95 ? -15.555 16.530 4.455 1.00 46.06 95 ALA A N 1
ATOM 782 C CA . ALA A 1 95 ? -15.893 17.850 4.981 1.00 46.06 95 ALA A CA 1
ATOM 783 C C . ALA A 1 95 ? -15.759 18.825 3.798 1.00 46.06 95 ALA A C 1
ATOM 785 O O . ALA A 1 95 ? -14.644 19.066 3.333 1.00 46.06 95 ALA A O 1
ATOM 786 N N . PHE A 1 96 ? -16.897 19.247 3.243 1.00 45.41 96 PHE A N 1
ATOM 787 C CA . PHE A 1 96 ? -16.998 20.294 2.221 1.00 45.41 96 PHE A CA 1
ATOM 788 C C . PHE A 1 96 ? -17.159 21.655 2.897 1.00 45.41 96 PHE A C 1
ATOM 790 O O . PHE A 1 96 ? -17.833 21.692 3.954 1.00 45.41 96 PHE A O 1
#

Solvent-accessible surface area (backbone atoms only — not comparable to full-atom values): 6095 Å² total; per-residue (Å²): 140,91,84,75,82,80,50,72,40,84,43,70,46,83,85,72,47,79,44,82,40,40,61,77,51,45,67,58,52,54,51,52,35,48,55,52,56,73,43,60,85,58,66,82,72,77,44,66,64,61,51,50,52,49,55,51,50,52,49,54,52,48,54,52,50,51,53,48,54,51,51,52,54,56,50,69,72,43,96,71,82,54,76,76,78,76,50,86,80,69,79,84,81,73,90,127